Protein AF-A0A3D5JW61-F1 (afdb_monomer)

pLDDT: mean 83.86, std 17.17, range [51.5, 98.31]

Foldseek 3Di:
DCVPVVVVVVVVVVVVVPPVVVPDPPPPPDDDDDDDDPPDDCCNAVCSPDDDDDDPVVNVVVVVDPDDPDDDFPDPDDVVSVVD

Mean predicted aligned error: 11.84 Å

Sequence (84 aa):
MNICKLFYATALGLLALANPAALAQAEAKPNLIFILADDLGYGDLGCFGQKKIKTPHLDRLAKGGMKLTQFYSGSTVCAPSRCV

Secondary structure (DSSP, 8-state):
--HHHHHHHHHHHHHHT--GGGG----PPPPP-----SS--GGGSGGGT--SS--HHHHHHHHHS---SS---S-SSHHHHHH-

Radius of gyration: 27.57 Å; Cα contacts (8 Å, |Δi|>4): 30; chains: 1; bounding box: 82×28×45 Å

Solvent-accessible surface area (backbone atoms only — not comparable to full-atom values): 5782 Å² total; per-residue (Å²): 141,55,71,69,59,57,57,49,54,52,52,55,57,58,55,70,69,64,57,74,79,78,77,66,74,75,77,73,79,77,86,86,84,89,86,84,77,80,94,70,55,79,62,62,37,40,80,61,68,40,85,84,58,89,39,69,68,61,36,50,49,42,72,77,53,81,74,78,91,81,77,79,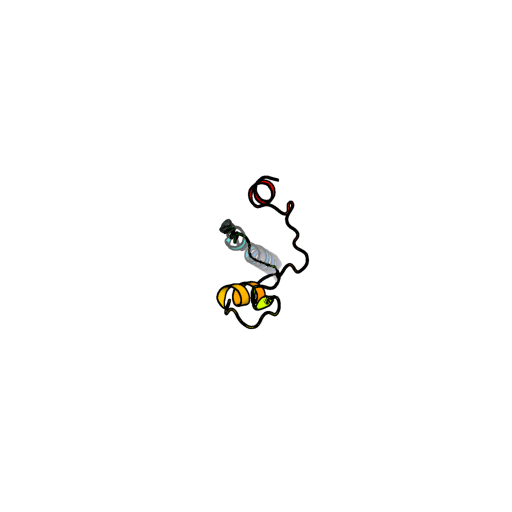71,89,40,96,48,73,69,59,42,74,70,110

Structure (mmCIF, N/CA/C/O backbone):
data_AF-A0A3D5JW61-F1
#
_entry.id   AF-A0A3D5JW61-F1
#
loop_
_atom_site.group_PDB
_atom_site.id
_atom_site.type_symbol
_atom_site.label_atom_id
_atom_site.label_alt_id
_atom_site.label_comp_id
_atom_site.label_asym_id
_atom_site.label_entity_id
_atom_site.label_seq_id
_atom_site.pdbx_PDB_ins_code
_atom_site.Cartn_x
_atom_site.Cartn_y
_atom_site.Cartn_z
_atom_site.oc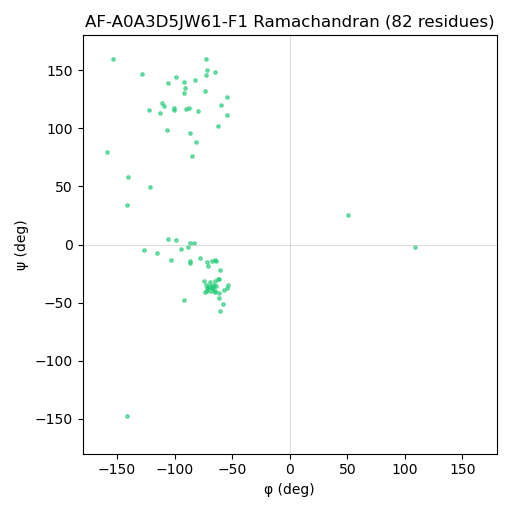cupancy
_atom_site.B_iso_or_equiv
_atom_site.auth_seq_id
_atom_site.auth_comp_id
_atom_site.auth_asym_id
_atom_site.auth_atom_id
_atom_site.pdbx_PDB_model_num
ATOM 1 N N . MET A 1 1 ? -68.085 14.525 27.859 1.00 51.50 1 MET A N 1
ATOM 2 C CA . MET A 1 1 ? -67.430 13.794 26.756 1.00 51.50 1 MET A CA 1
ATOM 3 C C . MET A 1 1 ? -66.193 14.562 26.293 1.00 51.50 1 MET A C 1
ATOM 5 O O . MET A 1 1 ? -66.348 15.528 25.579 1.00 51.50 1 MET A O 1
ATOM 9 N N . ASN A 1 2 ? -64.942 14.300 26.654 1.00 51.59 2 ASN A N 1
ATOM 10 C CA . ASN A 1 2 ? -64.294 13.592 27.759 1.00 51.59 2 ASN A CA 1
ATOM 11 C C . ASN A 1 2 ? -62.874 14.178 27.791 1.00 51.59 2 ASN A C 1
ATOM 13 O O . ASN A 1 2 ? -61.946 13.593 27.241 1.00 51.59 2 ASN A O 1
ATOM 17 N N . ILE A 1 3 ? -62.729 15.363 28.385 1.00 62.22 3 ILE A N 1
ATOM 18 C CA . ILE A 1 3 ? -61.453 16.090 28.489 1.00 62.22 3 ILE A CA 1
ATOM 19 C C . ILE A 1 3 ? -60.358 15.207 29.121 1.00 62.22 3 ILE A C 1
ATOM 21 O O . ILE A 1 3 ? -59.230 15.194 28.642 1.00 62.22 3 ILE A O 1
ATOM 25 N N . CYS A 1 4 ? -60.719 14.336 30.075 1.00 57.34 4 CYS A N 1
ATOM 26 C CA . CYS A 1 4 ? -59.808 13.344 30.655 1.00 57.34 4 CYS A CA 1
ATOM 27 C C . CYS A 1 4 ? -59.272 12.310 29.646 1.00 57.34 4 CYS A C 1
ATOM 29 O O . CYS A 1 4 ? -58.151 11.844 29.815 1.00 57.34 4 CYS A O 1
ATOM 31 N N . LYS A 1 5 ? -60.022 11.958 28.587 1.00 57.25 5 LYS A N 1
ATOM 32 C CA . LYS A 1 5 ? -59.545 11.032 27.539 1.00 57.25 5 LYS A CA 1
ATOM 33 C C . LYS A 1 5 ? -58.521 11.697 26.615 1.00 57.25 5 LYS A C 1
ATOM 35 O O . LYS A 1 5 ? -57.615 11.017 26.145 1.00 57.25 5 LYS A O 1
ATOM 40 N N . LEU A 1 6 ? -58.641 13.009 26.393 1.00 56.59 6 LEU A N 1
ATOM 41 C CA . LEU A 1 6 ? -57.694 13.776 25.582 1.00 56.59 6 LEU A CA 1
ATOM 42 C C . LEU A 1 6 ? -56.354 13.952 26.310 1.00 56.59 6 LEU A C 1
ATOM 44 O O . LEU A 1 6 ? -55.310 13.758 25.698 1.00 56.59 6 LEU A O 1
ATOM 48 N N . PHE A 1 7 ? -56.383 14.208 27.624 1.00 62.66 7 PHE A N 1
ATOM 49 C CA . PHE A 1 7 ? -55.173 14.251 28.456 1.00 62.66 7 PHE A CA 1
ATOM 50 C C . PHE A 1 7 ? -54.492 12.879 28.605 1.00 62.66 7 PHE A C 1
ATOM 52 O O . PHE A 1 7 ? -53.267 12.801 28.607 1.00 62.66 7 PHE A O 1
ATOM 59 N N . TYR A 1 8 ? -55.261 11.786 28.682 1.00 59.47 8 TYR A N 1
ATOM 60 C CA . TYR A 1 8 ? -54.690 10.433 28.726 1.00 59.47 8 TYR A CA 1
ATOM 61 C C . TYR A 1 8 ? -54.027 10.029 27.401 1.00 59.47 8 TYR A C 1
ATOM 63 O O . TYR A 1 8 ? -52.958 9.422 27.409 1.00 59.47 8 TYR A O 1
ATOM 71 N N . ALA A 1 9 ? -54.633 10.381 26.262 1.00 60.91 9 ALA A N 1
ATOM 72 C CA . ALA A 1 9 ? -54.097 10.059 24.941 1.00 60.91 9 ALA A CA 1
ATOM 73 C C . ALA A 1 9 ? -52.793 10.816 24.631 1.00 60.91 9 ALA A C 1
ATOM 75 O O . ALA A 1 9 ? -51.872 10.236 24.057 1.00 60.91 9 ALA A O 1
ATOM 76 N N . THR A 1 10 ? -52.677 12.082 25.049 1.00 61.66 10 THR A N 1
ATOM 77 C CA . THR A 1 10 ? -51.435 12.854 24.882 1.00 61.66 10 THR A CA 1
ATOM 78 C C . THR A 1 10 ? -50.326 12.372 25.819 1.00 61.66 10 THR A C 1
ATOM 80 O O . THR A 1 10 ? -49.180 12.272 25.387 1.00 61.66 10 THR A O 1
ATOM 83 N N . ALA A 1 11 ? -50.651 11.979 27.056 1.00 61.88 11 ALA A N 1
ATOM 84 C CA . ALA A 1 11 ? -49.682 11.413 27.999 1.00 61.88 11 ALA A CA 1
ATOM 85 C C . ALA A 1 11 ? -49.108 10.056 27.535 1.00 61.88 11 ALA A C 1
ATOM 87 O O . ALA A 1 11 ? -47.905 9.825 27.649 1.00 61.88 11 ALA A O 1
ATOM 88 N N . LEU A 1 12 ? -49.939 9.183 26.951 1.00 60.56 12 LEU A N 1
ATOM 89 C CA . LEU A 1 12 ? -49.502 7.910 26.354 1.00 60.56 12 LEU A CA 1
ATOM 90 C C . LEU A 1 12 ? -48.623 8.112 25.108 1.00 60.56 12 LEU A C 1
ATOM 92 O O . LEU A 1 12 ? -47.643 7.390 24.931 1.00 60.56 12 LEU A O 1
ATOM 96 N N . GLY A 1 13 ? -48.930 9.115 24.277 1.00 59.16 13 GLY A N 1
ATOM 97 C CA . GLY A 1 13 ? -48.100 9.483 23.124 1.00 59.16 13 GLY A CA 1
ATOM 98 C C . GLY A 1 13 ? -46.724 10.036 23.516 1.00 59.16 13 GLY A C 1
ATOM 99 O O . GLY A 1 13 ? -45.733 9.741 22.853 1.00 59.16 13 GLY A O 1
ATOM 100 N N . LEU A 1 14 ? -46.644 10.776 24.627 1.00 59.50 14 LEU A N 1
ATOM 101 C CA . LEU A 1 14 ? -45.384 11.284 25.184 1.00 59.50 14 LEU A CA 1
ATOM 102 C C . LEU A 1 14 ? -44.530 10.179 25.831 1.00 59.50 14 LEU A C 1
ATOM 104 O O . LEU A 1 14 ? -43.309 10.215 25.698 1.00 59.50 14 LEU A O 1
ATOM 108 N N . LEU A 1 15 ? -45.143 9.168 26.462 1.00 58.25 15 LEU A N 1
ATOM 109 C CA . LEU A 1 15 ? -44.411 8.011 26.998 1.00 58.25 15 LEU A CA 1
ATOM 110 C C . LEU A 1 15 ? -43.833 7.103 25.898 1.00 58.25 15 LEU A C 1
ATOM 112 O O . LEU A 1 15 ? -42.763 6.533 26.088 1.00 58.25 15 LEU A O 1
ATOM 116 N N . ALA A 1 16 ? -44.499 6.985 24.745 1.00 58.31 16 ALA A N 1
ATOM 117 C CA . ALA A 1 16 ? -44.034 6.151 23.631 1.00 58.31 16 ALA A CA 1
ATOM 118 C C . ALA A 1 16 ? -42.790 6.713 22.907 1.00 58.31 16 ALA A C 1
ATOM 120 O O . ALA A 1 16 ? -42.092 5.969 22.220 1.00 58.31 16 ALA A O 1
ATOM 121 N N . LEU A 1 17 ? -42.494 8.008 23.071 1.00 59.41 17 LEU A N 1
ATOM 122 C CA . LEU A 1 17 ? -41.298 8.659 22.517 1.00 59.41 17 LEU A CA 1
ATOM 123 C C . LEU A 1 17 ? -40.071 8.541 23.432 1.00 59.41 17 LEU A C 1
ATOM 125 O O . LEU A 1 17 ? -38.943 8.738 22.983 1.00 59.41 17 LEU A O 1
ATOM 129 N N . ALA A 1 18 ? -40.268 8.185 24.701 1.00 60.25 18 ALA A N 1
ATOM 130 C CA . ALA A 1 18 ? -39.185 7.893 25.623 1.00 60.25 18 ALA A CA 1
ATOM 131 C C . ALA A 1 18 ? -38.772 6.425 25.456 1.00 60.25 18 ALA A C 1
ATOM 133 O O . ALA A 1 18 ? -39.128 5.577 26.268 1.00 60.25 18 ALA A O 1
ATOM 134 N N . ASN A 1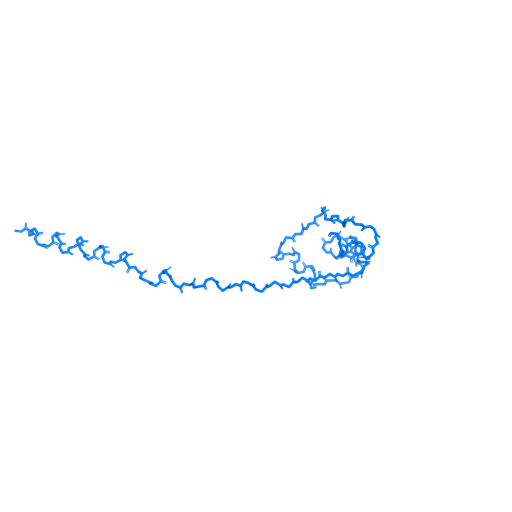 19 ? -38.042 6.106 24.384 1.00 63.72 19 ASN A N 1
ATOM 135 C CA . ASN A 1 19 ? -37.355 4.821 24.276 1.00 63.72 19 ASN A CA 1
ATOM 136 C C . ASN A 1 19 ? -35.967 4.930 24.941 1.00 63.72 19 ASN A C 1
ATOM 138 O O . ASN A 1 19 ? -35.020 5.373 24.284 1.00 63.72 19 ASN A O 1
ATOM 142 N N . PRO A 1 20 ? -35.792 4.527 26.216 1.00 58.38 20 PRO A N 1
ATOM 143 C CA . PRO A 1 20 ? -34.489 4.571 26.881 1.00 58.38 20 PRO A CA 1
ATOM 144 C C . PRO A 1 20 ? -33.461 3.630 26.233 1.00 58.38 20 PRO A C 1
ATOM 146 O O . PRO A 1 20 ? -32.266 3.781 26.475 1.00 58.38 20 PRO A O 1
ATOM 149 N N . ALA A 1 21 ? -33.887 2.696 25.370 1.00 58.06 21 ALA A N 1
ATOM 150 C CA . ALA A 1 21 ? -32.982 1.799 24.655 1.00 58.06 21 ALA A CA 1
ATOM 151 C C . ALA A 1 21 ? -32.169 2.498 23.548 1.00 58.06 21 ALA A C 1
ATOM 153 O O . ALA A 1 21 ? -31.173 1.946 23.091 1.00 58.06 21 ALA A O 1
ATOM 154 N N . ALA A 1 22 ? -32.546 3.715 23.132 1.00 56.81 22 ALA A N 1
ATOM 155 C CA . ALA A 1 22 ? -31.782 4.482 22.145 1.00 56.81 22 ALA A CA 1
ATOM 156 C C . ALA A 1 22 ? -30.524 5.160 22.731 1.00 56.81 22 ALA A C 1
ATOM 158 O O . ALA A 1 22 ? -29.688 5.644 21.974 1.00 56.81 22 ALA A O 1
ATOM 159 N N . LEU A 1 23 ? -30.369 5.200 24.062 1.00 57.31 23 LEU A N 1
ATOM 160 C CA . LEU A 1 23 ? -29.323 5.977 24.743 1.00 57.31 23 LEU A CA 1
ATOM 161 C C . LEU A 1 23 ? -28.085 5.174 25.175 1.00 57.31 23 LEU A C 1
ATOM 163 O O . LEU A 1 23 ? -27.204 5.741 25.816 1.00 57.31 23 LEU A O 1
ATOM 167 N N . ALA A 1 24 ? -27.980 3.883 24.850 1.00 58.31 24 ALA A N 1
ATOM 168 C CA . ALA A 1 24 ? -26.924 3.046 25.429 1.00 58.31 24 ALA A CA 1
ATOM 169 C C . ALA A 1 24 ? -26.290 2.021 24.480 1.00 58.31 24 ALA A C 1
ATOM 171 O O . ALA A 1 24 ? -25.835 0.972 24.932 1.00 58.31 24 ALA A O 1
ATOM 172 N N . GLN A 1 25 ? -26.164 2.330 23.187 1.00 63.47 25 GLN A N 1
ATOM 173 C CA . GLN A 1 25 ? -25.105 1.682 22.416 1.00 63.47 25 GLN A CA 1
ATOM 174 C C . GLN A 1 25 ? -23.815 2.455 22.700 1.00 63.47 25 GLN A C 1
ATOM 176 O O . GLN A 1 25 ? -23.509 3.433 22.024 1.00 63.47 25 GLN A O 1
ATOM 181 N N . ALA A 1 26 ? -23.085 2.064 23.749 1.00 65.88 26 ALA A N 1
ATOM 182 C CA . ALA A 1 26 ? -21.715 2.526 23.925 1.00 65.88 26 ALA A CA 1
ATOM 183 C C . ALA A 1 26 ? -20.968 2.189 22.631 1.00 65.88 26 ALA A C 1
ATOM 185 O O . ALA A 1 26 ? -20.827 1.013 22.289 1.00 65.88 26 ALA A O 1
ATOM 186 N N . GLU A 1 27 ? -20.591 3.214 21.869 1.00 72.06 27 GLU A N 1
ATOM 187 C CA . GLU A 1 27 ? -19.930 3.043 20.584 1.00 72.06 27 GLU A CA 1
ATOM 188 C C . GLU A 1 27 ? -18.605 2.330 20.860 1.00 72.06 27 GLU A C 1
ATOM 190 O O . GLU A 1 27 ? -17.668 2.897 21.431 1.00 72.06 27 GLU A O 1
ATOM 195 N N . ALA A 1 28 ? -18.573 1.025 20.580 1.00 84.69 28 ALA A N 1
ATOM 196 C CA . ALA A 1 28 ? -17.392 0.222 20.819 1.00 84.69 28 ALA A CA 1
ATOM 197 C C . ALA A 1 28 ? -16.265 0.835 19.993 1.00 84.69 28 ALA A C 1
ATOM 199 O O . ALA A 1 28 ? -16.383 0.957 18.772 1.00 84.69 28 ALA A O 1
ATOM 200 N N . LYS A 1 29 ? -15.191 1.260 20.667 1.00 90.81 29 LYS A N 1
ATOM 201 C CA . LYS A 1 29 ? -14.048 1.865 19.984 1.00 90.81 29 LYS A CA 1
ATOM 202 C C . LYS A 1 29 ? -13.569 0.890 18.905 1.00 90.81 29 LYS A C 1
ATOM 204 O O . LYS A 1 29 ? -13.335 -0.279 19.226 1.00 90.81 29 LYS A O 1
ATOM 209 N N . PRO A 1 30 ? -13.439 1.329 17.644 1.00 93.94 30 PRO A N 1
ATOM 210 C CA . PRO A 1 30 ? -12.983 0.443 16.592 1.00 93.94 30 PRO A CA 1
ATOM 211 C C . PRO A 1 30 ? -11.543 0.011 16.871 1.00 93.94 30 PRO A C 1
ATOM 213 O O . PRO A 1 30 ? -10.740 0.766 17.420 1.00 93.94 30 PRO A O 1
ATOM 216 N 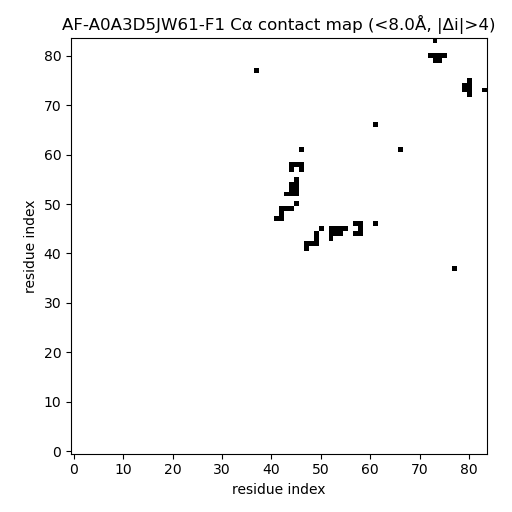N . ASN A 1 31 ? -11.204 -1.204 16.450 1.00 96.00 31 ASN A N 1
ATOM 217 C CA . ASN A 1 31 ? -9.812 -1.631 16.413 1.00 96.00 31 ASN A CA 1
ATOM 218 C C . ASN A 1 31 ? -9.109 -0.934 15.244 1.00 96.00 31 ASN A C 1
ATOM 220 O O . ASN A 1 31 ? -9.615 -0.953 14.120 1.00 96.00 31 ASN A O 1
ATOM 224 N N . LEU A 1 32 ? -7.933 -0.361 15.497 1.00 95.88 32 LEU A N 1
ATOM 225 C CA . LEU A 1 32 ? -7.083 0.218 14.461 1.00 95.88 32 LEU A CA 1
ATOM 226 C C . LEU A 1 32 ? -5.956 -0.761 14.121 1.00 95.88 32 LEU A C 1
ATOM 228 O O . LEU A 1 32 ? -5.121 -1.067 14.968 1.00 95.88 32 LEU A O 1
ATOM 232 N N . ILE A 1 33 ? -5.925 -1.233 12.875 1.00 96.94 33 ILE A N 1
ATOM 233 C CA . ILE A 1 33 ? -4.850 -2.083 12.352 1.00 96.94 33 ILE A CA 1
ATOM 234 C C . ILE A 1 33 ? -4.102 -1.285 11.286 1.00 96.94 33 ILE A C 1
ATOM 236 O O . ILE A 1 33 ? -4.660 -0.982 10.232 1.00 96.94 33 ILE A O 1
ATOM 240 N N . PHE A 1 34 ? -2.839 -0.953 11.559 1.00 96.94 34 PHE A N 1
ATOM 241 C CA . PHE A 1 34 ? -1.957 -0.279 10.609 1.00 96.94 34 PHE A CA 1
ATOM 242 C C . PHE A 1 34 ? -1.020 -1.297 9.954 1.00 96.94 34 PHE A C 1
ATOM 244 O O . PHE A 1 34 ? -0.209 -1.928 10.630 1.00 96.94 34 PHE A O 1
ATOM 251 N N . ILE A 1 35 ? -1.156 -1.477 8.638 1.00 97.06 35 ILE A N 1
ATOM 252 C CA . ILE A 1 35 ? -0.344 -2.404 7.841 1.00 97.06 35 ILE A CA 1
ATOM 253 C C . ILE A 1 35 ? 0.585 -1.576 6.956 1.00 97.06 35 ILE A C 1
ATOM 255 O O . ILE A 1 35 ? 0.113 -0.820 6.109 1.00 97.06 35 ILE A O 1
ATOM 259 N N . LEU A 1 36 ? 1.894 -1.750 7.132 1.00 95.88 36 LEU A N 1
ATOM 260 C CA . LEU A 1 36 ? 2.930 -1.075 6.355 1.00 95.88 36 LEU A CA 1
ATOM 261 C C . LEU A 1 36 ? 3.817 -2.119 5.673 1.00 95.88 36 LEU A C 1
ATOM 263 O O . LEU A 1 36 ? 4.491 -2.895 6.348 1.00 95.88 36 LEU A O 1
ATOM 267 N N . ALA A 1 37 ? 3.806 -2.135 4.342 1.00 96.62 37 ALA A N 1
ATOM 268 C CA . ALA A 1 37 ? 4.712 -2.949 3.538 1.00 96.62 37 ALA A CA 1
ATOM 269 C C . ALA A 1 37 ? 5.981 -2.146 3.216 1.00 96.62 37 ALA A C 1
ATOM 271 O O . ALA A 1 37 ? 5.883 -0.973 2.861 1.00 96.62 37 ALA A O 1
ATOM 272 N N . ASP A 1 38 ? 7.153 -2.764 3.360 1.00 96.88 38 ASP A N 1
ATOM 273 C CA . ASP A 1 38 ? 8.434 -2.154 2.983 1.00 96.88 38 ASP A CA 1
ATOM 274 C C . ASP A 1 38 ? 8.683 -2.323 1.481 1.00 96.88 38 ASP A C 1
ATOM 276 O O . ASP A 1 38 ? 8.336 -3.365 0.923 1.00 96.88 38 ASP A O 1
ATOM 280 N N . ASP A 1 39 ? 9.243 -1.295 0.842 1.00 95.44 39 ASP A N 1
ATOM 281 C CA . ASP A 1 39 ? 9.608 -1.267 -0.585 1.00 95.44 39 ASP A CA 1
ATOM 282 C C . ASP A 1 39 ? 8.513 -1.704 -1.583 1.00 95.44 39 ASP A C 1
ATOM 284 O O . ASP A 1 39 ? 8.798 -2.119 -2.706 1.00 95.44 39 ASP A O 1
ATOM 288 N N . LEU A 1 40 ? 7.235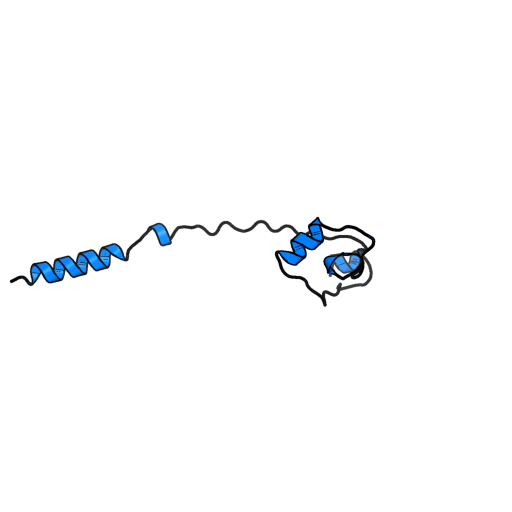 -1.579 -1.210 1.00 96.38 40 LEU A N 1
ATOM 289 C CA . LEU A 1 40 ? 6.116 -1.882 -2.101 1.00 96.38 40 LEU A CA 1
ATOM 290 C C . LEU A 1 40 ? 5.871 -0.723 -3.077 1.00 96.38 40 LEU A C 1
ATOM 292 O O . LEU A 1 40 ? 5.446 0.365 -2.678 1.00 96.38 40 LEU A O 1
ATOM 296 N N . GLY A 1 41 ? 6.084 -0.964 -4.368 1.00 94.75 41 GLY A N 1
ATOM 297 C CA . GLY A 1 41 ? 5.858 0.020 -5.416 1.00 94.75 41 GLY A CA 1
ATOM 298 C C . GLY A 1 41 ? 4.374 0.281 -5.681 1.00 94.75 41 GLY A C 1
ATOM 299 O O . GLY A 1 41 ? 3.524 -0.606 -5.589 1.00 94.75 41 GLY A O 1
ATOM 300 N N . TYR A 1 42 ? 4.052 1.507 -6.106 1.00 95.00 42 TYR A N 1
ATOM 301 C CA . TYR A 1 42 ? 2.682 1.909 -6.466 1.00 95.00 42 TYR A CA 1
ATOM 302 C C . TYR A 1 42 ? 2.052 0.985 -7.524 1.00 95.00 42 TYR A C 1
ATOM 304 O O . TYR A 1 42 ? 0.864 0.677 -7.474 1.00 95.00 42 TYR A O 1
ATOM 312 N N . GLY A 1 43 ? 2.862 0.523 -8.479 1.00 95.25 43 GLY A N 1
ATOM 313 C CA . GLY A 1 43 ? 2.432 -0.347 -9.568 1.00 95.25 43 GLY A CA 1
ATOM 314 C C . GLY A 1 43 ? 2.372 -1.834 -9.225 1.00 95.25 43 GLY A C 1
ATOM 315 O O . GLY A 1 43 ? 2.035 -2.606 -10.113 1.00 95.25 43 GLY A O 1
ATOM 316 N N . ASP A 1 44 ? 2.680 -2.263 -8.000 1.00 96.56 44 ASP A N 1
ATOM 317 C CA . ASP A 1 44 ? 2.846 -3.694 -7.695 1.00 96.56 44 ASP A CA 1
ATOM 318 C C . ASP A 1 44 ? 1.536 -4.412 -7.334 1.00 96.56 44 ASP A C 1
ATOM 320 O O . ASP A 1 44 ? 1.463 -5.645 -7.353 1.00 96.56 44 ASP A O 1
ATOM 324 N N . LEU A 1 45 ? 0.461 -3.668 -7.054 1.00 97.12 45 LEU A N 1
ATOM 325 C CA . LEU A 1 45 ? -0.831 -4.241 -6.663 1.00 97.12 45 LEU A CA 1
ATOM 326 C C . LEU A 1 45 ? -1.817 -4.323 -7.829 1.00 97.12 45 LEU A C 1
ATOM 328 O O . LEU A 1 45 ? -1.893 -3.428 -8.676 1.00 97.12 45 LEU A O 1
ATOM 332 N N . GLY A 1 46 ? -2.630 -5.384 -7.850 1.00 97.12 46 GLY A N 1
ATOM 333 C CA . GLY A 1 46 ? -3.672 -5.581 -8.865 1.00 97.12 46 GLY A CA 1
ATOM 334 C C . GLY A 1 46 ? -4.658 -4.413 -8.910 1.00 97.12 46 GLY A C 1
ATOM 335 O O . GLY A 1 46 ? -5.009 -3.926 -9.984 1.00 97.12 46 GLY A O 1
ATOM 336 N N . CYS A 1 47 ? -5.012 -3.868 -7.747 1.00 96.62 47 CYS A N 1
ATOM 337 C CA . CYS A 1 47 ? -5.881 -2.704 -7.603 1.00 96.62 47 CYS A CA 1
ATOM 338 C C . CYS A 1 47 ? -5.307 -1.395 -8.183 1.00 96.62 47 CYS A C 1
ATOM 340 O O . CYS A 1 47 ? -6.070 -0.438 -8.371 1.00 96.62 47 CYS A O 1
ATOM 342 N N . PHE A 1 48 ? -4.011 -1.354 -8.514 1.00 97.06 48 PHE A N 1
ATOM 343 C CA . PHE A 1 48 ? -3.346 -0.265 -9.242 1.00 97.06 48 PHE A CA 1
ATOM 344 C C . PHE A 1 48 ? -3.013 -0.615 -10.706 1.00 97.06 48 PHE A C 1
ATOM 346 O O . PHE A 1 48 ? -2.462 0.217 -11.422 1.00 97.06 48 PHE A O 1
ATOM 353 N N . GLY A 1 49 ? -3.427 -1.790 -11.196 1.00 95.25 49 GLY A N 1
ATOM 354 C CA . GLY A 1 49 ? -3.469 -2.114 -12.626 1.00 95.25 49 GLY A CA 1
ATOM 355 C C . GLY A 1 49 ? -2.436 -3.125 -13.125 1.00 95.25 49 GLY A C 1
ATOM 356 O O . GLY A 1 49 ? -2.487 -3.486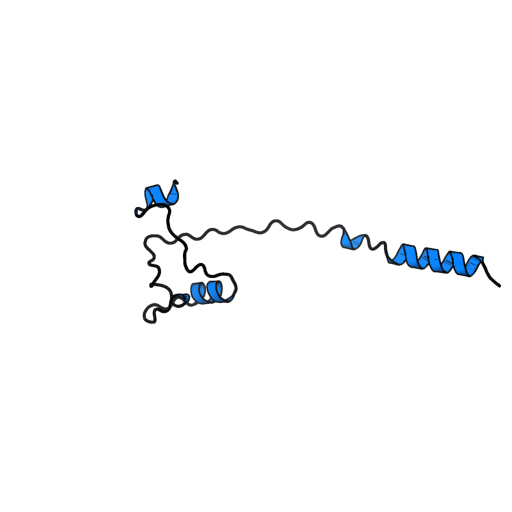 -14.306 1.00 95.25 49 GLY A O 1
ATOM 357 N N . GLN A 1 50 ? -1.529 -3.630 -12.281 1.00 95.62 50 GLN A N 1
ATOM 358 C CA . GLN A 1 50 ? -0.645 -4.718 -12.714 1.00 95.62 50 GLN A CA 1
ATOM 359 C C . GLN A 1 50 ? -1.382 -6.059 -12.831 1.00 95.62 50 GLN A C 1
ATOM 361 O O . GLN A 1 50 ? -2.454 -6.256 -12.264 1.00 95.62 50 GLN A O 1
ATOM 366 N N . LYS A 1 51 ? -0.807 -6.989 -13.604 1.00 95.94 51 LYS A N 1
ATOM 367 C CA . LYS A 1 51 ? -1.460 -8.253 -14.002 1.00 95.94 51 LYS A CA 1
ATOM 368 C C . LYS A 1 51 ? -0.649 -9.518 -13.696 1.00 95.94 51 LYS A C 1
ATOM 370 O O . LYS A 1 51 ? -1.128 -10.614 -13.971 1.00 95.94 51 LYS A O 1
ATOM 375 N N . LYS A 1 52 ? 0.584 -9.389 -13.197 1.00 96.38 52 LYS A N 1
ATOM 376 C CA . LYS A 1 52 ? 1.523 -10.512 -13.024 1.00 96.38 52 LYS A CA 1
ATOM 377 C C . LYS A 1 52 ? 1.420 -11.134 -11.630 1.00 96.38 52 LYS A C 1
ATOM 379 O O . LYS A 1 52 ? 1.323 -12.351 -11.503 1.00 96.38 52 LYS A O 1
ATOM 384 N N . ILE A 1 53 ? 1.426 -10.301 -10.595 1.00 95.62 53 ILE A N 1
ATOM 385 C CA . ILE A 1 53 ? 1.397 -10.703 -9.189 1.00 95.62 53 ILE A CA 1
ATOM 386 C C . ILE A 1 53 ? -0.060 -10.761 -8.733 1.00 95.62 53 ILE A C 1
ATOM 388 O O . ILE A 1 53 ? -0.832 -9.830 -8.939 1.00 95.62 53 ILE A O 1
ATOM 392 N N . LYS A 1 54 ? -0.476 -11.857 -8.104 1.00 96.94 54 LYS A N 1
ATOM 393 C CA . LYS A 1 54 ? -1.842 -11.965 -7.577 1.00 96.94 54 LYS A CA 1
ATOM 394 C C . LYS A 1 54 ? -1.885 -11.384 -6.165 1.00 96.94 54 LYS A C 1
ATOM 396 O O . LYS A 1 54 ? -1.258 -11.933 -5.267 1.00 96.94 54 LYS A O 1
ATOM 401 N N . THR A 1 55 ? -2.659 -10.318 -5.959 1.00 97.88 55 THR A N 1
ATOM 402 C CA . THR A 1 55 ? -2.836 -9.653 -4.652 1.00 97.88 55 THR A CA 1
ATOM 403 C C . THR A 1 55 ? -4.309 -9.627 -4.200 1.00 97.88 55 THR A C 1
ATOM 405 O O . THR A 1 55 ? -4.812 -8.600 -3.746 1.00 97.88 55 THR A O 1
ATOM 408 N N . PRO A 1 56 ? -5.026 -10.775 -4.231 1.00 97.81 56 PRO A N 1
ATOM 409 C CA . PRO A 1 56 ? -6.489 -10.815 -4.115 1.00 97.81 56 PRO A CA 1
ATOM 410 C C . PRO A 1 56 ? -7.032 -10.270 -2.786 1.00 97.81 56 PRO A C 1
ATOM 412 O O . PRO A 1 56 ? -8.147 -9.752 -2.731 1.00 97.81 56 PRO A O 1
ATOM 415 N N . HIS A 1 57 ? -6.267 -10.378 -1.696 1.00 98.12 57 HIS A N 1
ATOM 416 C CA . HIS A 1 57 ? -6.677 -9.840 -0.399 1.00 98.12 57 HIS A CA 1
ATOM 417 C C . HIS A 1 57 ? -6.585 -8.313 -0.352 1.00 98.12 57 HIS A C 1
ATOM 419 O O . HIS A 1 57 ? -7.511 -7.680 0.152 1.00 98.12 57 HIS A O 1
ATOM 425 N N . LEU A 1 58 ? -5.528 -7.728 -0.921 1.00 97.75 58 LEU A N 1
ATOM 426 C CA . LEU A 1 58 ? -5.365 -6.275 -1.013 1.00 97.75 58 LEU A CA 1
ATOM 427 C C . LEU A 1 58 ? -6.355 -5.677 -2.019 1.00 97.75 58 LEU A C 1
ATOM 429 O O . LEU A 1 58 ? -6.962 -4.645 -1.745 1.00 97.75 58 LEU A O 1
ATOM 433 N N . ASP A 1 59 ? -6.611 -6.377 -3.124 1.00 97.75 59 ASP A N 1
ATOM 434 C CA . ASP A 1 59 ? -7.622 -5.983 -4.109 1.00 97.75 59 ASP A CA 1
ATOM 435 C C . ASP A 1 59 ? -9.027 -5.947 -3.492 1.00 97.75 59 ASP A C 1
ATOM 437 O O . ASP A 1 59 ? -9.795 -5.006 -3.709 1.00 97.75 59 ASP A O 1
ATOM 441 N N . ARG A 1 60 ? -9.358 -6.946 -2.662 1.00 98.31 60 ARG A N 1
ATOM 442 C CA . ARG A 1 60 ? -10.620 -6.984 -1.914 1.00 98.31 60 ARG A CA 1
ATOM 443 C C . ARG A 1 60 ? -10.718 -5.852 -0.891 1.00 98.31 60 ARG A C 1
ATOM 445 O O . ARG A 1 60 ? -11.791 -5.264 -0.774 1.00 98.31 60 ARG A O 1
ATOM 452 N N . LEU A 1 61 ? -9.631 -5.537 -0.180 1.00 97.88 61 LEU A N 1
ATOM 453 C CA . LEU A 1 61 ? -9.591 -4.402 0.751 1.00 97.88 61 LEU A CA 1
ATOM 454 C C . LEU A 1 61 ? -9.828 -3.076 0.018 1.00 97.88 61 LEU A C 1
ATOM 456 O O . LEU A 1 61 ? -10.672 -2.293 0.443 1.00 97.88 61 LEU A O 1
ATOM 460 N N . ALA A 1 62 ? -9.165 -2.861 -1.120 1.00 97.31 62 ALA A N 1
ATOM 461 C CA . ALA A 1 62 ? -9.347 -1.658 -1.931 1.00 97.31 62 ALA A CA 1
ATOM 462 C C . ALA A 1 62 ? -10.773 -1.535 -2.499 1.00 97.31 62 ALA A C 1
ATOM 464 O O . ALA A 1 62 ? -11.299 -0.430 -2.582 1.00 97.31 62 ALA A O 1
ATOM 465 N N . LYS A 1 63 ? -11.416 -2.654 -2.868 1.00 97.75 63 LYS A N 1
ATOM 466 C CA . LYS A 1 63 ? -12.811 -2.673 -3.347 1.00 97.75 63 LYS A CA 1
ATOM 467 C C . LYS A 1 63 ? -13.829 -2.379 -2.239 1.00 97.75 63 LYS A C 1
ATOM 469 O O . LYS A 1 63 ? -14.867 -1.792 -2.520 1.00 97.75 63 LYS A O 1
ATOM 474 N N . GLY A 1 64 ? -13.565 -2.837 -1.016 1.00 98.19 64 GLY A N 1
ATOM 475 C CA . GLY A 1 64 ? -14.452 -2.657 0.139 1.00 98.19 64 GLY A CA 1
ATOM 476 C C . GLY A 1 64 ? -14.214 -1.369 0.930 1.00 98.19 64 GLY A C 1
ATOM 477 O O . GLY A 1 64 ? -14.912 -1.136 1.912 1.00 98.19 64 GLY A O 1
ATOM 478 N N . GLY A 1 65 ? -13.227 -0.564 0.541 1.00 96.75 65 GLY A N 1
ATOM 479 C CA . GLY A 1 65 ? -12.821 0.634 1.263 1.00 96.75 65 GLY A CA 1
ATOM 480 C C . GLY A 1 65 ? -12.450 1.776 0.327 1.00 96.75 65 GLY A C 1
ATOM 481 O O . GLY A 1 65 ? -13.013 1.932 -0.755 1.00 96.75 65 GLY A O 1
ATOM 482 N N . MET A 1 66 ? -11.490 2.587 0.762 1.00 96.81 66 MET A N 1
ATOM 483 C CA . MET A 1 66 ? -10.978 3.721 0.001 1.00 96.81 66 MET A CA 1
ATOM 484 C C . MET A 1 66 ? -9.593 3.403 -0.564 1.00 96.81 66 MET A C 1
ATOM 486 O O . MET A 1 66 ? -8.746 2.836 0.125 1.00 96.81 66 MET A O 1
ATOM 490 N N . LYS A 1 67 ? -9.350 3.808 -1.813 1.00 96.00 67 LYS A N 1
ATOM 491 C CA . LYS A 1 67 ? -8.043 3.708 -2.469 1.00 96.00 67 LYS A CA 1
ATOM 492 C C . LYS A 1 67 ? -7.464 5.101 -2.675 1.00 96.00 67 LYS A C 1
ATOM 494 O O . LYS A 1 67 ? -8.067 5.921 -3.361 1.00 96.00 67 LYS A O 1
ATOM 499 N N . LEU A 1 68 ? -6.282 5.345 -2.121 1.00 96.50 68 LEU A N 1
ATOM 500 C CA . LEU A 1 68 ? -5.557 6.597 -2.307 1.00 96.50 68 LEU A CA 1
ATOM 501 C C . LEU A 1 68 ? -4.650 6.477 -3.535 1.00 96.50 68 LEU A C 1
ATOM 503 O O . LEU A 1 68 ? -3.747 5.647 -3.565 1.00 96.50 68 LEU A O 1
ATOM 507 N N . THR A 1 69 ? -4.893 7.291 -4.559 1.00 97.00 69 THR A N 1
ATOM 508 C CA . THR A 1 69 ? -4.106 7.290 -5.809 1.00 97.00 69 THR A CA 1
ATOM 509 C C . THR A 1 69 ? -2.973 8.316 -5.811 1.00 97.00 69 THR A C 1
ATOM 511 O O . THR A 1 69 ? -2.216 8.381 -6.773 1.00 97.00 69 THR A O 1
ATOM 514 N N . GLN A 1 70 ? -2.873 9.133 -4.758 1.00 96.94 70 GLN A N 1
ATOM 515 C CA . GLN A 1 70 ? -1.881 10.198 -4.570 1.00 96.94 70 GLN A CA 1
ATOM 516 C C . GLN A 1 70 ? -1.420 10.226 -3.099 1.00 96.94 70 GLN A C 1
ATOM 518 O O . GLN A 1 70 ? -1.605 11.215 -2.395 1.00 96.94 70 GLN A O 1
ATOM 523 N N . PHE A 1 71 ? -0.888 9.101 -2.608 1.00 95.44 71 PHE A N 1
ATOM 524 C CA . PHE A 1 71 ? -0.381 8.955 -1.238 1.0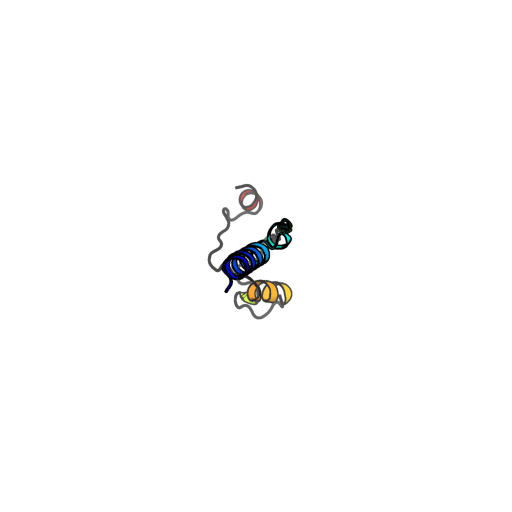0 95.44 71 PHE A CA 1
ATOM 525 C C . PHE A 1 71 ? 1.150 8.919 -1.247 1.00 95.44 71 PHE A C 1
ATOM 527 O O . PHE A 1 71 ? 1.750 7.894 -1.563 1.00 95.44 71 PHE A O 1
ATOM 534 N N . TYR A 1 72 ? 1.774 10.060 -0.961 1.00 94.88 72 TYR A N 1
ATOM 535 C CA . TYR A 1 72 ? 3.226 10.222 -1.006 1.00 94.88 72 TYR A CA 1
ATOM 536 C C . TYR A 1 72 ? 3.858 9.948 0.360 1.00 94.88 72 TYR A C 1
ATOM 538 O O . TYR A 1 72 ? 3.337 10.372 1.389 1.00 94.88 72 TYR A O 1
ATOM 546 N N . SER A 1 73 ? 5.005 9.270 0.356 1.00 93.69 73 SER A N 1
ATOM 547 C CA . SER A 1 73 ? 5.848 9.128 1.545 1.00 93.69 73 SER A CA 1
ATOM 548 C C . SER A 1 73 ? 6.548 10.451 1.870 1.00 93.69 73 SER A C 1
ATOM 550 O O . SER A 1 73 ? 6.957 11.173 0.959 1.00 93.69 73 SER A O 1
ATOM 552 N N . GLY A 1 74 ? 6.745 10.746 3.159 1.00 93.50 74 GLY A N 1
ATOM 553 C CA . GLY A 1 74 ? 7.494 11.926 3.615 1.00 93.50 74 GLY A CA 1
ATOM 554 C C . GLY A 1 74 ? 8.993 11.883 3.287 1.00 93.50 74 GLY A C 1
ATOM 555 O O . GLY A 1 74 ? 9.676 12.901 3.357 1.00 93.50 74 GLY A O 1
ATOM 556 N N . SER A 1 75 ? 9.521 10.715 2.908 1.00 95.38 75 SER A N 1
ATOM 557 C CA . SER A 1 75 ? 10.903 10.538 2.458 1.00 95.38 75 SER A CA 1
ATOM 558 C C . SER A 1 75 ? 11.038 9.336 1.520 1.00 95.38 75 SER A C 1
ATOM 560 O O . SER A 1 75 ? 10.209 8.426 1.539 1.00 95.38 75 SER A O 1
ATOM 562 N N . THR A 1 76 ? 12.104 9.304 0.719 1.00 93.88 76 THR A N 1
ATOM 563 C CA . THR A 1 76 ? 12.412 8.211 -0.219 1.00 93.88 76 THR A CA 1
ATOM 564 C C . THR A 1 76 ? 13.209 7.068 0.410 1.00 93.88 76 THR A C 1
ATOM 566 O O . THR A 1 76 ? 13.584 6.143 -0.303 1.00 93.88 76 THR A O 1
ATOM 569 N N . VAL A 1 77 ? 13.521 7.130 1.710 1.00 95.00 77 VAL A N 1
ATOM 570 C CA . VAL A 1 77 ? 14.275 6.078 2.413 1.00 95.00 77 VAL A CA 1
ATOM 571 C C . VAL A 1 77 ? 13.553 5.615 3.680 1.00 95.00 77 VAL A C 1
ATOM 573 O O . VAL A 1 77 ? 12.858 6.394 4.338 1.00 95.00 77 VAL A O 1
ATOM 576 N N . CYS A 1 78 ? 13.703 4.328 4.012 1.00 94.62 78 CYS A N 1
ATOM 577 C CA . CYS A 1 78 ? 12.831 3.622 4.957 1.00 94.62 78 CYS A CA 1
ATOM 578 C C . CYS A 1 78 ? 12.787 4.280 6.343 1.00 94.62 78 CYS A C 1
ATOM 580 O O . CYS A 1 78 ? 11.706 4.563 6.851 1.00 94.62 78 CYS A O 1
ATOM 582 N N . ALA A 1 79 ? 13.943 4.559 6.951 1.00 95.00 79 ALA A N 1
ATOM 583 C CA . ALA A 1 79 ? 14.012 5.119 8.303 1.00 95.00 79 ALA A CA 1
ATOM 584 C C . ALA A 1 79 ? 13.311 6.490 8.435 1.00 95.00 79 ALA A C 1
ATOM 586 O O . ALA A 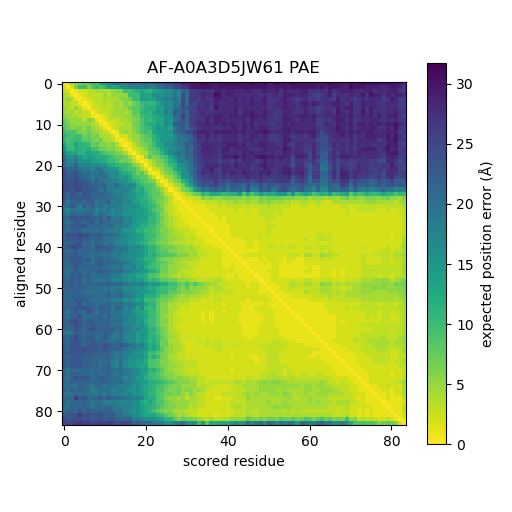1 79 ? 12.370 6.586 9.220 1.00 95.00 79 ALA A O 1
ATOM 587 N N . PRO A 1 80 ? 13.666 7.539 7.667 1.00 95.19 80 PRO A N 1
ATOM 588 C CA . PRO A 1 80 ? 12.971 8.817 7.759 1.00 95.19 80 PRO A CA 1
ATOM 589 C C . PRO A 1 80 ? 11.514 8.722 7.315 1.00 95.19 80 PRO A C 1
ATOM 591 O O . PRO A 1 80 ? 10.699 9.391 7.922 1.00 95.19 80 PRO A O 1
ATOM 594 N N . SER A 1 81 ? 11.130 7.855 6.366 1.00 95.19 81 SER A N 1
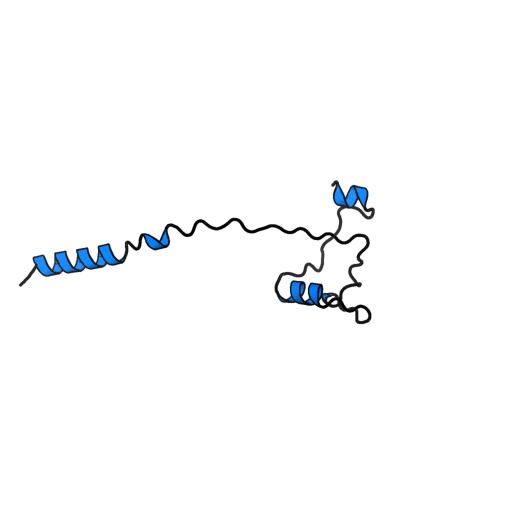ATOM 595 C CA . SER A 1 81 ? 9.707 7.705 5.999 1.00 95.19 81 SER A CA 1
ATOM 596 C C . SER A 1 81 ? 8.803 7.245 7.155 1.00 95.19 81 SER A C 1
ATOM 598 O O . SER A 1 81 ? 7.595 7.458 7.108 1.00 95.19 81 SER A O 1
ATOM 600 N N . ARG A 1 82 ? 9.386 6.615 8.185 1.00 95.00 82 ARG A N 1
ATOM 601 C CA . ARG A 1 82 ? 8.683 6.046 9.347 1.00 95.00 82 ARG A CA 1
ATOM 602 C C . ARG A 1 82 ? 8.792 6.909 10.606 1.00 95.00 82 ARG A C 1
ATOM 604 O O . ARG A 1 82 ? 8.095 6.632 11.576 1.00 95.00 82 ARG A O 1
ATOM 611 N N . CYS A 1 83 ? 9.689 7.894 10.605 1.00 92.00 83 CYS A N 1
ATOM 612 C CA . CYS A 1 83 ? 10.033 8.695 11.781 1.00 92.00 83 CYS A CA 1
ATOM 613 C C . CYS A 1 83 ? 9.660 10.179 11.652 1.00 92.00 83 CYS A C 1
ATOM 615 O O . CYS A 1 83 ? 9.850 10.912 12.622 1.00 92.00 83 CYS A O 1
ATOM 617 N N . VAL A 1 84 ? 9.207 10.623 10.473 1.00 65.31 84 VAL A N 1
ATOM 618 C CA . VAL A 1 84 ? 8.751 12.003 10.218 1.00 65.31 84 VAL A CA 1
ATOM 619 C C . VAL A 1 84 ? 7.260 12.179 10.445 1.00 65.31 84 VAL A C 1
ATOM 621 O O . VAL A 1 84 ? 6.503 11.208 10.220 1.00 65.31 84 VAL A O 1
#